Protein AF-A0A7C6YC68-F1 (afdb_monomer)

Structure (mmCIF, N/CA/C/O backbone):
data_AF-A0A7C6YC68-F1
#
_entry.id   AF-A0A7C6YC68-F1
#
loop_
_atom_site.group_PDB
_atom_site.id
_atom_site.type_symbol
_atom_site.label_atom_id
_atom_site.label_alt_id
_atom_site.label_comp_id
_atom_site.label_asym_id
_atom_site.label_entity_id
_atom_site.label_seq_id
_atom_site.pdbx_PDB_ins_code
_atom_site.Cartn_x
_atom_site.Cartn_y
_atom_site.Cartn_z
_atom_site.occupancy
_atom_site.B_iso_or_equiv
_atom_site.auth_seq_id
_atom_site.auth_comp_id
_atom_site.auth_asym_id
_atom_site.auth_atom_id
_atom_site.pdbx_PDB_model_num
ATOM 1 N N . ALA A 1 1 ? 1.853 -14.280 -25.395 1.00 54.62 1 ALA A N 1
ATOM 2 C CA . ALA A 1 1 ? 3.253 -14.722 -25.556 1.00 54.62 1 ALA A CA 1
ATOM 3 C C . ALA A 1 1 ? 3.904 -14.746 -24.177 1.00 54.62 1 ALA A C 1
ATOM 5 O O . ALA A 1 1 ? 3.463 -13.963 -23.339 1.00 54.62 1 ALA A O 1
ATOM 6 N N . PRO A 1 2 ? 4.867 -15.640 -23.899 1.00 55.22 2 PRO A N 1
ATOM 7 C CA . PRO A 1 2 ? 5.674 -15.528 -22.686 1.00 55.22 2 PRO A CA 1
ATOM 8 C C . PRO A 1 2 ? 6.408 -14.172 -22.661 1.00 55.22 2 PRO A C 1
ATOM 10 O O . PRO A 1 2 ? 6.673 -13.622 -23.734 1.00 55.22 2 PRO A O 1
ATOM 13 N N . PRO A 1 3 ? 6.690 -13.611 -21.473 1.00 65.12 3 PRO A N 1
ATOM 14 C CA . PRO A 1 3 ? 7.442 -12.366 -21.356 1.00 65.12 3 PRO A CA 1
ATOM 15 C C . PRO A 1 3 ? 8.851 -12.531 -21.932 1.00 65.12 3 PRO A C 1
ATOM 17 O O . PRO A 1 3 ? 9.454 -13.596 -21.806 1.00 65.12 3 PRO A O 1
ATOM 20 N N . ASP A 1 4 ? 9.361 -11.468 -22.553 1.00 77.38 4 ASP A N 1
ATOM 21 C CA . ASP A 1 4 ? 10.745 -11.396 -23.016 1.00 77.38 4 ASP A CA 1
ATOM 22 C C . ASP A 1 4 ? 11.691 -11.486 -21.795 1.00 77.38 4 ASP A C 1
ATOM 24 O O . ASP A 1 4 ? 11.628 -10.613 -20.917 1.00 77.38 4 ASP A O 1
ATOM 28 N N . PRO A 1 5 ? 12.518 -12.543 -21.677 1.00 73.38 5 PRO A N 1
ATOM 29 C CA . PRO A 1 5 ? 13.380 -12.749 -20.516 1.00 73.38 5 PRO A CA 1
ATOM 30 C C . PRO A 1 5 ? 14.396 -11.615 -20.319 1.00 73.38 5 PRO A C 1
ATOM 32 O O . PRO A 1 5 ? 14.723 -11.302 -19.171 1.00 73.38 5 PRO A O 1
ATOM 35 N N . ASP A 1 6 ? 14.830 -10.950 -21.393 1.00 85.06 6 ASP A N 1
ATOM 36 C CA . ASP A 1 6 ? 15.782 -9.838 -21.315 1.00 85.06 6 ASP A CA 1
ATOM 37 C C . ASP A 1 6 ? 15.118 -8.599 -20.705 1.00 85.06 6 ASP A C 1
ATOM 39 O O . ASP A 1 6 ? 15.682 -7.939 -19.825 1.00 85.06 6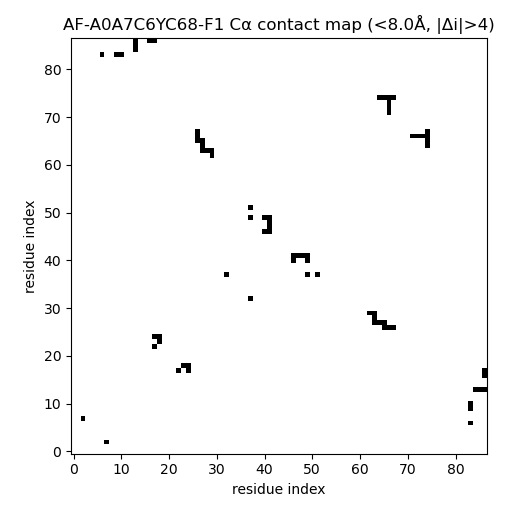 ASP A O 1
ATOM 43 N N . ARG A 1 7 ? 13.861 -8.331 -21.084 1.00 86.19 7 ARG A N 1
ATOM 44 C CA . ARG A 1 7 ? 13.041 -7.282 -20.460 1.00 86.19 7 ARG A CA 1
ATOM 45 C C . ARG A 1 7 ? 12.821 -7.571 -18.979 1.00 86.19 7 ARG A C 1
ATOM 47 O O . ARG A 1 7 ? 13.005 -6.678 -18.156 1.00 86.19 7 ARG A O 1
ATOM 54 N N . ALA A 1 8 ? 12.434 -8.799 -18.632 1.00 85.62 8 ALA A N 1
ATOM 55 C CA . ALA A 1 8 ? 12.168 -9.173 -17.244 1.00 85.62 8 ALA A CA 1
ATOM 56 C C . ALA A 1 8 ? 13.410 -8.980 -16.353 1.00 85.62 8 ALA A C 1
ATOM 58 O O . ALA A 1 8 ? 13.299 -8.444 -15.247 1.00 85.62 8 ALA A O 1
ATOM 59 N N . ALA A 1 9 ? 14.593 -9.353 -16.852 1.00 88.75 9 ALA A N 1
ATOM 60 C CA . ALA A 1 9 ? 15.861 -9.132 -16.163 1.00 88.75 9 ALA A CA 1
ATOM 61 C C . ALA A 1 9 ? 16.180 -7.635 -15.992 1.00 88.75 9 ALA A C 1
ATOM 63 O O . ALA A 1 9 ? 16.563 -7.215 -14.898 1.00 88.75 9 ALA A O 1
ATOM 64 N N . ALA A 1 10 ? 15.970 -6.819 -17.032 1.00 89.56 10 ALA A N 1
ATOM 65 C CA . ALA A 1 10 ? 16.180 -5.372 -16.976 1.00 89.56 10 ALA A CA 1
ATOM 66 C C . ALA A 1 10 ? 15.244 -4.682 -15.966 1.00 89.56 10 ALA A C 1
ATOM 68 O O . ALA A 1 10 ? 15.701 -3.877 -15.152 1.00 89.56 10 ALA A O 1
ATOM 69 N N . THR A 1 11 ? 13.954 -5.035 -15.954 1.00 88.81 11 THR A N 1
ATOM 70 C CA . THR A 1 11 ? 12.985 -4.521 -14.975 1.00 88.81 11 THR A CA 1
ATOM 71 C C . THR A 1 11 ? 13.388 -4.893 -13.550 1.00 88.81 11 THR A C 1
ATOM 73 O O . THR A 1 11 ? 13.408 -4.027 -12.679 1.00 88.81 11 THR A O 1
ATOM 76 N N . ALA A 1 12 ? 13.766 -6.153 -13.306 1.00 88.06 12 ALA A N 1
ATOM 77 C CA . ALA A 1 12 ? 14.198 -6.598 -11.984 1.00 88.06 12 ALA A CA 1
ATOM 78 C C . ALA A 1 12 ? 15.456 -5.853 -11.502 1.00 88.06 12 ALA A C 1
ATOM 80 O O . ALA A 1 12 ? 15.513 -5.430 -10.346 1.00 88.06 12 ALA A O 1
ATOM 81 N N . ALA A 1 13 ? 16.442 -5.645 -12.382 1.00 90.19 13 ALA A N 1
ATOM 82 C CA . ALA A 1 13 ? 17.649 -4.883 -12.071 1.00 90.19 13 ALA A CA 1
ATOM 83 C C . ALA A 1 13 ? 17.333 -3.422 -11.705 1.00 90.19 13 ALA A C 1
ATOM 85 O O . ALA A 1 13 ? 17.828 -2.928 -10.689 1.00 90.19 13 ALA A O 1
ATOM 86 N N . LEU A 1 14 ? 16.458 -2.760 -12.472 1.00 88.94 14 LEU A N 1
ATOM 87 C CA . LEU A 1 14 ? 16.000 -1.398 -12.185 1.00 88.94 14 LEU A CA 1
ATOM 88 C C . LEU A 1 14 ? 15.256 -1.317 -10.843 1.00 88.94 14 LEU A C 1
ATOM 90 O O . LEU A 1 14 ? 15.519 -0.420 -10.043 1.00 88.94 14 LEU A O 1
ATOM 94 N N . THR A 1 15 ? 14.361 -2.269 -10.556 1.00 87.00 15 THR A N 1
ATOM 95 C CA . THR A 1 15 ? 13.654 -2.343 -9.267 1.00 87.00 15 THR A CA 1
ATOM 96 C C . THR A 1 15 ? 14.631 -2.469 -8.100 1.00 87.00 15 THR A C 1
ATOM 98 O O . THR A 1 15 ? 14.502 -1.745 -7.115 1.00 87.00 15 THR A O 1
ATOM 101 N N . VAL A 1 16 ? 15.634 -3.347 -8.205 1.00 88.12 16 VAL A N 1
ATOM 102 C CA . VAL A 1 16 ? 16.659 -3.514 -7.162 1.00 88.12 16 VAL A CA 1
ATOM 103 C C . VAL A 1 16 ? 17.463 -2.230 -6.956 1.00 88.12 16 VAL A C 1
ATOM 105 O O . VAL A 1 16 ? 17.726 -1.873 -5.807 1.00 88.12 16 VAL A O 1
ATOM 108 N N . ALA A 1 17 ? 17.846 -1.537 -8.032 1.00 89.19 17 ALA A N 1
ATOM 109 C CA . ALA A 1 17 ? 18.592 -0.283 -7.947 1.00 89.19 17 ALA A CA 1
ATOM 110 C C . ALA A 1 17 ? 17.803 0.796 -7.186 1.00 89.19 17 ALA A C 1
ATOM 112 O O . ALA A 1 17 ? 18.306 1.329 -6.200 1.00 89.19 17 ALA A O 1
ATOM 113 N N . ARG A 1 18 ? 16.539 1.030 -7.555 1.00 86.69 18 ARG A N 1
ATOM 114 C CA . ARG A 1 18 ? 15.67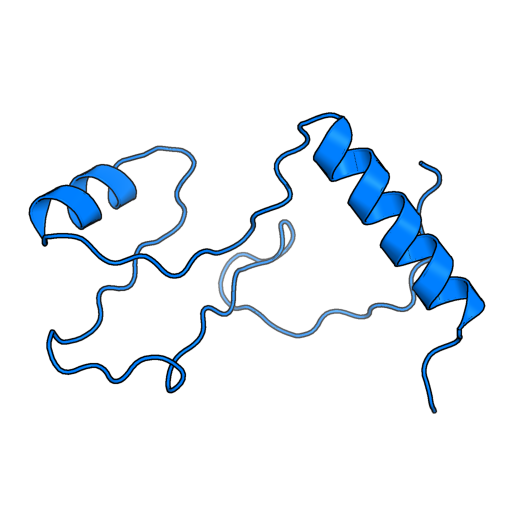6 2.037 -6.909 1.00 86.69 18 ARG A CA 1
ATOM 115 C C . A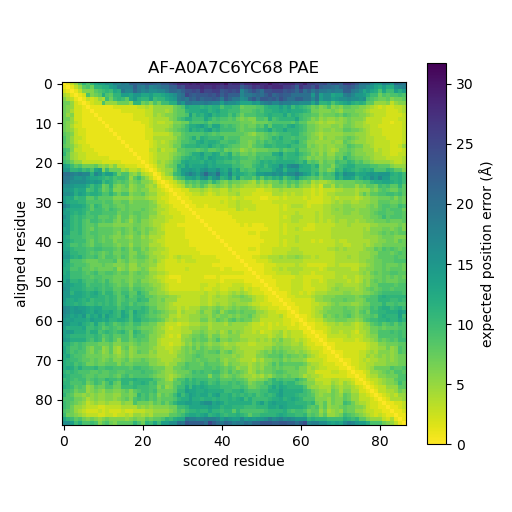RG A 1 18 ? 15.386 1.743 -5.442 1.00 86.69 18 ARG A C 1
ATOM 117 O O . ARG A 1 18 ? 15.431 2.645 -4.613 1.00 86.69 18 ARG A O 1
ATOM 124 N N . ILE A 1 19 ? 15.150 0.473 -5.101 1.00 84.00 19 ILE A N 1
ATOM 125 C CA . ILE A 1 19 ? 14.969 0.060 -3.700 1.00 84.00 19 ILE A CA 1
ATOM 126 C C . ILE A 1 19 ? 16.219 0.390 -2.874 1.00 84.00 19 ILE A C 1
ATOM 128 O O . ILE A 1 19 ? 16.100 0.838 -1.736 1.00 84.00 19 ILE A O 1
ATOM 132 N N . ARG A 1 20 ? 17.417 0.172 -3.431 1.00 86.19 20 ARG A N 1
ATOM 133 C CA . ARG A 1 20 ? 18.685 0.479 -2.750 1.00 86.19 20 ARG A CA 1
ATOM 134 C C . ARG A 1 20 ? 18.944 1.977 -2.618 1.00 86.19 20 ARG A C 1
ATOM 136 O O . ARG A 1 20 ? 19.581 2.366 -1.646 1.00 86.19 20 ARG A O 1
ATOM 143 N N . ASP A 1 21 ? 18.448 2.779 -3.554 1.00 88.88 21 ASP A N 1
ATOM 144 C CA . ASP A 1 21 ? 18.550 4.243 -3.518 1.00 88.88 21 ASP A CA 1
ATOM 145 C C . ASP A 1 21 ? 17.527 4.897 -2.567 1.00 88.88 21 ASP A C 1
ATOM 147 O O . ASP A 1 21 ? 17.568 6.094 -2.304 1.00 88.88 21 ASP A O 1
ATOM 151 N N . GLY A 1 22 ? 16.614 4.106 -1.994 1.00 78.75 22 GLY A N 1
ATOM 152 C CA . GLY A 1 22 ? 15.602 4.602 -1.064 1.00 78.75 22 GLY A CA 1
ATOM 153 C C . GLY A 1 22 ? 14.425 5.296 -1.749 1.00 78.75 22 GLY A C 1
ATOM 154 O O . GLY A 1 22 ? 13.622 5.936 -1.066 1.00 78.75 22 GLY A O 1
ATOM 155 N N . GLU A 1 23 ? 14.275 5.149 -3.069 1.00 76.88 23 GLU A N 1
ATOM 156 C CA . GLU A 1 23 ? 13.069 5.601 -3.755 1.00 76.88 23 GLU A CA 1
ATOM 157 C C . GLU A 1 23 ? 11.860 4.776 -3.268 1.00 76.88 23 GLU A C 1
ATOM 159 O O . GLU A 1 23 ? 11.896 3.538 -3.300 1.00 76.88 23 GLU A O 1
ATOM 164 N N . PRO A 1 24 ? 10.768 5.416 -2.803 1.00 66.19 24 PRO A N 1
ATOM 165 C CA . PRO A 1 24 ? 9.608 4.697 -2.296 1.00 66.19 24 PRO A CA 1
ATOM 166 C C . PRO A 1 24 ? 8.929 3.899 -3.420 1.00 66.19 24 PRO A C 1
ATOM 168 O O . PRO A 1 24 ? 8.196 4.437 -4.243 1.00 66.19 24 PRO A O 1
ATOM 171 N N . ALA A 1 25 ? 9.161 2.585 -3.425 1.00 69.12 25 ALA A N 1
ATOM 172 C CA . ALA A 1 25 ? 8.597 1.637 -4.391 1.00 69.12 25 ALA A CA 1
ATOM 173 C C . ALA A 1 25 ? 7.323 0.927 -3.887 1.00 69.12 25 ALA A C 1
ATOM 175 O O . ALA A 1 25 ? 6.752 0.087 -4.585 1.00 69.12 25 ALA A O 1
ATOM 176 N N . ILE A 1 26 ? 6.879 1.221 -2.660 1.00 73.38 26 ILE A N 1
ATOM 177 C CA . ILE A 1 26 ? 5.718 0.565 -2.051 1.00 73.38 26 ILE A CA 1
ATOM 178 C C . ILE A 1 26 ? 4.466 1.371 -2.379 1.00 73.38 26 ILE A C 1
ATOM 180 O O . ILE A 1 26 ? 4.192 2.396 -1.765 1.00 73.38 26 ILE A O 1
ATOM 184 N N . ILE A 1 27 ? 3.686 0.871 -3.333 1.00 79.88 27 ILE A N 1
ATOM 185 C CA . ILE A 1 27 ? 2.403 1.469 -3.728 1.00 79.88 27 ILE A CA 1
ATOM 186 C C . ILE A 1 27 ? 1.205 0.868 -2.969 1.00 79.88 27 ILE A C 1
ATOM 188 O O . ILE A 1 27 ? 0.108 1.414 -3.027 1.00 79.88 27 ILE A O 1
ATOM 192 N N . GLY A 1 28 ? 1.402 -0.226 -2.218 1.00 87.25 28 GLY A N 1
ATOM 193 C CA . GLY A 1 28 ? 0.388 -0.841 -1.353 1.00 87.25 28 GLY A CA 1
ATOM 194 C C . GLY A 1 28 ? 0.977 -1.854 -0.362 1.00 87.25 28 GLY A C 1
ATOM 195 O O . GLY A 1 28 ? 1.978 -2.504 -0.658 1.00 87.25 28 GLY A O 1
ATOM 196 N N . LEU A 1 29 ? 0.353 -1.991 0.813 1.00 89.00 29 LEU A N 1
ATOM 197 C CA . LEU A 1 29 ? 0.789 -2.865 1.909 1.00 89.00 29 LEU A CA 1
ATOM 198 C C . LEU A 1 29 ? -0.421 -3.543 2.566 1.00 89.00 29 LEU A C 1
ATOM 200 O O . LEU A 1 29 ? -1.449 -2.906 2.776 1.00 89.00 29 LEU A O 1
ATOM 204 N N . LEU A 1 30 ? -0.272 -4.812 2.950 1.00 90.44 30 LEU A N 1
ATOM 205 C CA . LEU A 1 30 ? -1.174 -5.467 3.898 1.00 90.44 30 LEU A CA 1
ATOM 206 C C . LEU A 1 30 ? -0.539 -5.447 5.290 1.00 90.44 30 LEU A C 1
ATOM 208 O O . LEU A 1 30 ? 0.564 -5.959 5.472 1.00 90.44 30 LEU A O 1
ATOM 212 N N . ALA A 1 31 ? -1.244 -4.88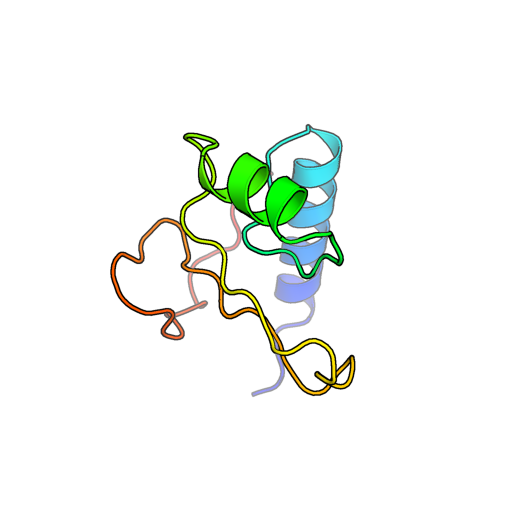1 6.266 1.00 89.38 31 ALA A N 1
ATOM 213 C CA . ALA A 1 31 ? -0.785 -4.771 7.647 1.00 89.38 31 ALA A CA 1
ATOM 214 C C . ALA A 1 31 ? -1.881 -5.205 8.628 1.00 89.38 31 ALA A C 1
ATOM 216 O O . ALA A 1 31 ? -3.070 -5.187 8.307 1.00 89.38 31 ALA A O 1
ATOM 217 N N . ARG A 1 32 ? -1.474 -5.589 9.840 1.00 89.81 32 ARG A N 1
ATOM 218 C CA . ARG A 1 32 ? -2.375 -5.855 10.964 1.00 89.81 32 ARG A CA 1
ATOM 219 C C . ARG A 1 32 ? -2.153 -4.782 12.021 1.00 89.81 32 ARG A C 1
ATOM 221 O O . ARG A 1 32 ? -1.011 -4.500 12.362 1.00 89.81 32 ARG A O 1
ATOM 228 N N . GLY A 1 33 ? -3.240 -4.236 12.546 1.00 91.50 33 GLY A N 1
ATOM 229 C CA . GLY A 1 33 ? -3.217 -3.248 13.615 1.00 91.50 33 GLY A CA 1
ATOM 230 C C . GLY A 1 33 ? -4.582 -3.136 14.278 1.00 91.50 33 GLY A C 1
ATOM 231 O O . GLY A 1 33 ? -5.584 -3.658 13.781 1.00 91.50 33 GLY A O 1
ATOM 232 N N . THR A 1 34 ? -4.612 -2.469 15.418 1.00 94.31 34 THR A N 1
ATOM 233 C CA . THR A 1 34 ? -5.835 -2.044 16.095 1.00 94.31 34 THR A CA 1
ATOM 234 C C . THR A 1 34 ? -6.565 -0.974 15.272 1.00 94.31 34 THR A C 1
ATOM 236 O O . THR A 1 34 ? -5.948 -0.294 14.447 1.00 94.31 34 THR A O 1
ATOM 239 N N . PRO A 1 35 ? -7.869 -0.743 15.511 1.00 93.75 35 PRO A N 1
ATOM 240 C CA . PRO A 1 35 ? -8.595 0.336 14.842 1.00 93.75 35 PRO A CA 1
ATOM 241 C C . PRO A 1 35 ? -7.937 1.714 15.007 1.00 93.75 35 PRO A C 1
ATOM 243 O O . PRO A 1 35 ? -7.936 2.502 14.065 1.00 93.75 35 PRO A O 1
ATOM 246 N N . ALA A 1 36 ? -7.345 1.994 16.174 1.00 96.56 36 ALA A N 1
ATOM 247 C CA . ALA A 1 36 ? -6.654 3.254 16.441 1.00 96.56 36 ALA A CA 1
ATOM 248 C C . ALA A 1 36 ? -5.369 3.400 15.610 1.00 96.56 36 ALA A C 1
ATOM 250 O O . ALA A 1 36 ? -5.137 4.454 15.025 1.00 96.56 36 ALA A O 1
ATOM 251 N N . GLU A 1 37 ? -4.568 2.337 15.499 1.00 96.62 37 GLU A N 1
ATOM 252 C CA . GLU A 1 37 ? -3.358 2.334 14.666 1.00 96.62 37 GLU A CA 1
ATOM 253 C C . GLU A 1 37 ? -3.702 2.493 13.181 1.00 96.62 37 GLU A C 1
ATOM 255 O O . GLU A 1 37 ? -3.088 3.304 12.491 1.00 96.62 37 GLU A O 1
ATOM 260 N N . LEU A 1 38 ? -4.728 1.788 12.688 1.00 95.12 38 LEU A N 1
ATOM 261 C CA . LEU A 1 38 ? -5.179 1.918 11.297 1.00 95.12 38 LEU A CA 1
ATOM 262 C C . LEU A 1 38 ? -5.720 3.324 10.994 1.00 95.12 38 LEU A C 1
ATOM 264 O O . LEU A 1 38 ? -5.488 3.846 9.905 1.00 95.12 38 LEU A O 1
ATOM 268 N N . ARG A 1 39 ? -6.399 3.960 11.959 1.00 95.88 39 ARG A N 1
ATOM 269 C CA . ARG A 1 39 ? -6.844 5.357 11.853 1.00 95.88 39 ARG A CA 1
ATOM 270 C C . ARG A 1 39 ? -5.655 6.314 11.758 1.00 95.88 39 ARG A C 1
ATOM 272 O O . ARG A 1 39 ? -5.618 7.135 10.853 1.00 95.88 39 ARG A O 1
ATOM 279 N N . ALA A 1 40 ? -4.659 6.150 12.628 1.00 97.25 40 ALA A N 1
ATOM 280 C CA . ALA A 1 40 ? -3.455 6.980 12.627 1.00 97.25 40 ALA A CA 1
ATOM 281 C C . ALA A 1 40 ? -2.649 6.865 11.318 1.00 97.25 40 ALA A C 1
ATOM 283 O O . ALA A 1 40 ? -2.034 7.840 10.884 1.00 97.25 40 ALA A O 1
ATOM 284 N N . VAL A 1 41 ? -2.658 5.689 10.678 1.00 95.44 41 VAL A N 1
ATOM 285 C CA . VAL A 1 41 ? -2.096 5.493 9.331 1.00 95.44 41 VAL A CA 1
ATOM 286 C C . VAL A 1 41 ? -2.928 6.226 8.276 1.00 95.44 41 VAL A C 1
ATOM 288 O O . VAL A 1 41 ? -2.355 6.885 7.414 1.00 95.44 41 VAL A O 1
ATOM 291 N N . ALA A 1 42 ? -4.259 6.147 8.348 1.00 94.94 42 ALA A N 1
ATOM 292 C CA . ALA A 1 42 ? -5.155 6.826 7.409 1.00 94.94 42 ALA A CA 1
ATOM 293 C C . ALA A 1 42 ? -5.037 8.360 7.454 1.00 94.94 42 ALA A C 1
ATOM 295 O O . ALA A 1 42 ? -5.293 9.014 6.449 1.00 94.94 42 ALA A O 1
ATOM 296 N N . ASP A 1 43 ? -4.629 8.920 8.594 1.00 96.62 43 ASP A N 1
ATOM 297 C CA . ASP A 1 43 ? -4.448 10.363 8.776 1.00 96.62 43 ASP A CA 1
ATOM 298 C C . ASP A 1 43 ? -3.100 10.885 8.223 1.00 96.62 43 ASP A C 1
ATOM 300 O O . ASP A 1 43 ? -2.844 12.091 8.247 1.00 96.62 43 ASP A O 1
ATOM 304 N N . GLN A 1 44 ? -2.217 10.012 7.716 1.00 95.19 44 GLN A N 1
ATOM 305 C CA . GLN A 1 44 ? -0.946 10.439 7.124 1.00 95.19 44 GLN A CA 1
ATOM 306 C C . GLN A 1 44 ? -1.151 11.042 5.724 1.00 95.19 44 GLN A C 1
ATOM 308 O O . GLN A 1 44 ? -1.806 10.427 4.884 1.00 95.19 44 GLN A O 1
ATOM 313 N N . PRO A 1 45 ? -0.518 12.183 5.392 1.00 91.06 45 PRO A N 1
ATOM 314 C CA . PRO A 1 45 ? -0.764 12.888 4.129 1.00 91.06 45 PRO A CA 1
ATOM 315 C C . PRO A 1 45 ? -0.298 12.123 2.880 1.00 91.06 45 PRO A C 1
ATOM 317 O O . PRO A 1 45 ? -0.774 12.389 1.780 1.00 91.06 45 PRO A O 1
ATOM 320 N N . TRP A 1 46 ? 0.630 11.174 3.030 1.00 85.69 46 TRP A N 1
ATOM 321 C CA . TRP A 1 46 ? 1.099 10.297 1.950 1.00 85.69 46 TRP A CA 1
ATOM 322 C C . TRP A 1 46 ? 0.291 8.997 1.822 1.00 85.69 46 TRP A C 1
ATOM 324 O O . TRP A 1 46 ? 0.544 8.208 0.911 1.00 85.69 46 TRP A O 1
ATOM 334 N N . VAL A 1 47 ? -0.667 8.738 2.718 1.00 89.75 47 VAL A N 1
ATOM 335 C CA . VAL A 1 47 ? -1.538 7.562 2.650 1.00 89.75 47 VAL A CA 1
ATOM 336 C C . VAL A 1 47 ? -2.806 7.933 1.904 1.00 89.75 47 VAL A C 1
ATOM 338 O O . VAL A 1 47 ? -3.592 8.769 2.333 1.00 89.75 47 VAL A O 1
ATOM 341 N N . ARG A 1 48 ? -3.020 7.282 0.761 1.00 88.25 48 ARG A N 1
ATOM 342 C CA . ARG A 1 48 ? -4.184 7.566 -0.080 1.00 88.25 48 ARG A CA 1
ATOM 343 C C . ARG A 1 48 ? -5.485 6.993 0.478 1.00 88.25 48 ARG A C 1
ATOM 345 O O . ARG A 1 48 ? -6.529 7.624 0.353 1.00 88.25 48 ARG A O 1
ATOM 352 N N . ALA A 1 49 ? -5.431 5.783 1.027 1.00 89.25 49 ALA A N 1
ATOM 353 C CA . ALA A 1 49 ? -6.586 5.092 1.587 1.00 89.25 49 ALA A CA 1
ATOM 354 C C . ALA A 1 49 ? -6.146 3.982 2.549 1.00 89.25 49 ALA A C 1
ATOM 356 O O . ALA A 1 49 ? -5.066 3.408 2.399 1.00 89.25 49 ALA A O 1
ATOM 357 N N . VAL A 1 50 ? -7.023 3.654 3.501 1.00 92.50 50 VAL A N 1
ATOM 358 C CA . VAL A 1 50 ? -6.921 2.471 4.361 1.00 92.50 50 VAL A CA 1
ATOM 359 C C . VAL A 1 50 ? -8.251 1.731 4.306 1.00 92.50 50 VAL A C 1
ATOM 361 O O . VAL A 1 50 ? -9.288 2.280 4.671 1.00 92.50 50 VAL A O 1
ATOM 364 N N . GLU A 1 51 ? -8.213 0.475 3.871 1.00 91.38 51 GLU A N 1
ATOM 365 C CA . GLU A 1 51 ? -9.371 -0.417 3.838 1.00 91.38 51 GLU A CA 1
ATOM 366 C C . GLU A 1 51 ? -9.244 -1.442 4.968 1.00 91.38 51 GLU A C 1
ATOM 368 O O . GLU A 1 51 ? -8.422 -2.358 4.915 1.00 91.38 51 GLU A O 1
ATOM 373 N N . ALA A 1 52 ? -10.033 -1.262 6.030 1.00 92.62 52 ALA A N 1
ATOM 374 C CA . ALA A 1 52 ? -10.043 -2.181 7.161 1.00 92.62 52 ALA A CA 1
ATOM 375 C C . ALA A 1 52 ? -10.921 -3.399 6.852 1.00 92.62 52 ALA A C 1
ATOM 377 O O . ALA A 1 52 ? -12.084 -3.264 6.471 1.00 92.62 52 ALA A O 1
ATOM 378 N N . LEU A 1 53 ? -10.367 -4.591 7.056 1.00 92.31 53 LEU A N 1
ATOM 379 C CA . LEU A 1 53 ? -11.101 -5.843 6.914 1.00 92.31 53 LEU A CA 1
ATOM 380 C C . LEU A 1 53 ? -11.731 -6.273 8.248 1.00 92.31 53 LEU A C 1
ATOM 382 O O . LEU A 1 53 ? -11.235 -5.888 9.313 1.00 92.31 53 LEU A O 1
ATOM 386 N N . PRO A 1 54 ? -12.788 -7.105 8.211 1.00 90.38 54 PRO A N 1
ATOM 387 C CA . PRO A 1 54 ? -13.307 -7.772 9.400 1.00 90.38 54 PRO A CA 1
ATOM 388 C C . PRO A 1 54 ? -12.213 -8.523 10.172 1.00 90.38 54 PRO A C 1
ATOM 390 O O . PRO A 1 54 ? -11.242 -9.013 9.593 1.00 90.38 54 PRO A O 1
ATOM 393 N N . ALA A 1 55 ? -12.376 -8.646 11.491 1.00 87.06 55 ALA A N 1
ATOM 394 C CA . ALA A 1 55 ? -11.377 -9.282 12.356 1.00 87.06 55 ALA A CA 1
ATOM 395 C C . ALA A 1 55 ? -11.138 -10.771 12.028 1.00 87.06 55 ALA A C 1
ATOM 397 O O . ALA A 1 55 ? -10.060 -11.299 12.307 1.00 87.06 55 ALA A O 1
ATOM 398 N N . ASP A 1 56 ? -12.125 -11.430 11.421 1.00 90.00 56 ASP A N 1
ATOM 399 C CA . ASP A 1 56 ? -12.103 -12.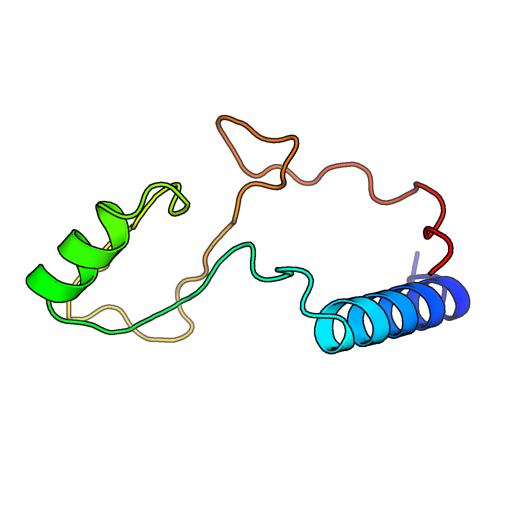819 10.963 1.00 90.00 56 ASP A CA 1
ATOM 400 C C . ASP A 1 56 ? -11.642 -12.975 9.501 1.00 90.00 56 ASP A C 1
ATOM 402 O O . ASP A 1 56 ? -11.663 -14.082 8.955 1.00 90.00 56 ASP A O 1
ATOM 406 N N . ALA A 1 57 ? -11.177 -11.897 8.859 1.00 91.19 57 ALA A N 1
ATOM 407 C CA . ALA A 1 57 ? -10.621 -11.964 7.517 1.00 91.19 57 ALA A CA 1
ATOM 408 C C . ALA A 1 57 ? -9.428 -12.930 7.459 1.00 91.19 57 ALA A C 1
ATOM 410 O O . ALA A 1 57 ? -8.414 -12.783 8.150 1.00 91.19 57 ALA A O 1
ATOM 411 N N . VAL A 1 58 ? -9.547 -13.928 6.585 1.00 91.12 58 VAL A N 1
ATOM 412 C CA . VAL A 1 58 ? -8.537 -14.974 6.425 1.00 91.12 58 VAL A CA 1
ATOM 413 C C . VAL A 1 58 ? -7.396 -14.457 5.560 1.00 91.12 58 VAL A C 1
ATOM 415 O O . VAL A 1 58 ? -7.604 -14.047 4.417 1.00 91.12 58 VAL A O 1
ATOM 418 N N . TRP A 1 59 ? -6.180 -14.504 6.104 1.00 82.00 59 TRP A N 1
ATOM 419 C CA . TRP A 1 59 ? -4.966 -14.118 5.386 1.00 82.00 59 TRP A CA 1
ATOM 420 C C . TRP A 1 59 ? -4.839 -14.872 4.051 1.00 82.00 59 TRP A C 1
ATOM 422 O O . TRP A 1 59 ? -5.303 -16.003 3.926 1.00 82.00 59 TRP A O 1
ATOM 432 N N . GLN A 1 60 ? -4.217 -14.243 3.050 1.00 84.75 60 GLN A N 1
ATOM 433 C CA . GLN A 1 60 ? -4.095 -14.744 1.666 1.00 84.75 60 GLN A CA 1
ATOM 434 C C . GLN A 1 60 ? -5.408 -14.856 0.867 1.00 84.75 60 GLN A C 1
ATOM 436 O O . GLN A 1 60 ? -5.363 -15.251 -0.295 1.00 84.75 60 GLN A O 1
ATOM 441 N N . ARG A 1 61 ? -6.570 -14.487 1.427 1.00 90.31 61 ARG A N 1
ATOM 442 C CA . ARG A 1 61 ? -7.840 -14.410 0.669 1.00 90.31 61 ARG A CA 1
ATOM 443 C C . ARG A 1 61 ? -8.199 -13.010 0.187 1.00 90.31 61 ARG A C 1
ATOM 445 O O . ARG A 1 61 ? -9.241 -12.816 -0.428 1.00 90.31 61 ARG A O 1
ATOM 452 N N . PHE A 1 62 ? -7.341 -12.046 0.471 1.00 88.88 62 PHE A N 1
ATOM 453 C CA . PHE A 1 62 ? -7.489 -10.660 0.071 1.00 88.88 62 PHE A CA 1
ATOM 454 C C . PHE A 1 62 ? -6.138 -10.123 -0.384 1.00 88.88 62 PHE A C 1
ATOM 456 O O . PHE A 1 62 ? -5.083 -10.615 0.020 1.00 88.88 62 PHE A O 1
ATOM 463 N N . ALA A 1 63 ? -6.188 -9.106 -1.231 1.00 86.62 63 ALA A N 1
ATOM 464 C CA . ALA A 1 63 ? -5.027 -8.401 -1.739 1.00 86.62 63 ALA A CA 1
ATOM 465 C C . ALA A 1 63 ? -5.384 -6.926 -1.915 1.00 86.62 63 ALA A C 1
ATOM 467 O O . ALA A 1 63 ? -6.551 -6.586 -2.109 1.00 86.62 63 ALA A O 1
ATOM 468 N N . VAL A 1 64 ? -4.374 -6.062 -1.879 1.00 85.56 64 VAL A N 1
ATOM 469 C CA . VAL A 1 64 ? -4.533 -4.660 -2.273 1.00 85.56 64 VAL A CA 1
ATOM 470 C C . VAL A 1 64 ? -4.377 -4.569 -3.786 1.00 85.56 64 VAL A C 1
ATOM 472 O O . VAL A 1 64 ? -3.487 -5.198 -4.360 1.00 85.56 64 VAL A O 1
ATOM 475 N N . ARG A 1 65 ? -5.218 -3.759 -4.432 1.00 85.56 65 ARG A N 1
ATOM 476 C CA . ARG A 1 65 ? -5.026 -3.319 -5.819 1.00 85.56 65 ARG A CA 1
ATOM 477 C C . ARG A 1 65 ? -4.648 -1.839 -5.805 1.00 85.56 65 ARG A C 1
ATOM 479 O O . ARG A 1 65 ? -5.535 -0.996 -5.928 1.00 85.56 65 ARG A O 1
ATOM 486 N N . PRO A 1 66 ? -3.366 -1.515 -5.578 1.00 84.88 66 PRO A N 1
ATOM 487 C CA . PRO A 1 66 ? -2.953 -0.133 -5.409 1.00 84.88 66 PRO A CA 1
ATOM 488 C C . PRO A 1 66 ? -3.111 0.648 -6.712 1.00 84.88 66 PRO A C 1
ATOM 490 O O . PRO A 1 66 ? -2.886 0.113 -7.800 1.00 84.88 66 PRO A O 1
ATOM 493 N N . LEU A 1 67 ? -3.486 1.921 -6.592 1.00 84.38 67 LEU A N 1
ATOM 494 C CA . LEU A 1 67 ? -3.477 2.839 -7.723 1.00 84.38 67 LEU A CA 1
ATOM 495 C C . LEU A 1 67 ? -2.029 3.115 -8.127 1.00 84.38 67 LEU A C 1
ATOM 497 O O . LEU A 1 67 ? -1.201 3.460 -7.284 1.00 84.38 67 LEU A O 1
ATOM 501 N N . GLN A 1 68 ? -1.739 3.002 -9.420 1.00 81.69 68 GLN A N 1
ATOM 502 C CA . GLN A 1 68 ? -0.500 3.539 -9.975 1.00 81.69 68 GLN A CA 1
ATOM 503 C C . GLN A 1 68 ? -0.500 5.076 -9.881 1.00 81.69 68 GLN A C 1
ATOM 505 O O . GLN A 1 68 ? -1.577 5.674 -9.794 1.00 81.69 68 GLN A O 1
ATOM 510 N N . PRO A 1 69 ? 0.666 5.748 -9.949 1.00 78.50 69 PRO A N 1
ATOM 511 C CA . PRO A 1 69 ? 0.741 7.211 -9.876 1.00 78.50 69 PRO A CA 1
ATOM 512 C C . PRO A 1 69 ? -0.187 7.951 -10.857 1.00 78.50 69 PRO A C 1
ATOM 514 O O . PRO A 1 69 ? -0.679 9.031 -10.548 1.00 78.50 69 PRO A O 1
ATOM 517 N N . GLN A 1 70 ? -0.462 7.361 -12.023 1.00 80.81 70 GLN A N 1
ATOM 518 C CA . GLN A 1 70 ? -1.325 7.922 -13.069 1.00 80.81 70 GLN A CA 1
ATOM 519 C C . GLN A 1 70 ? -2.825 7.658 -12.842 1.00 80.81 70 GLN A C 1
ATOM 521 O O . GLN A 1 70 ? -3.655 8.151 -13.602 1.00 80.81 70 GLN A O 1
ATOM 526 N N . GLN A 1 71 ? -3.195 6.861 -11.836 1.00 84.75 71 GLN A N 1
ATOM 527 C CA . GLN A 1 71 ? -4.571 6.433 -11.591 1.00 84.75 71 GLN A CA 1
ATOM 528 C C . GLN A 1 71 ? -5.195 7.204 -10.427 1.00 84.75 71 GLN A C 1
ATOM 530 O O . GLN A 1 71 ? -4.586 7.390 -9.372 1.00 84.75 71 GLN A O 1
ATOM 535 N N . ALA A 1 72 ? -6.440 7.647 -10.620 1.00 84.38 72 ALA A N 1
ATOM 536 C CA . ALA A 1 72 ? -7.150 8.457 -9.635 1.00 84.38 72 ALA A CA 1
ATOM 537 C C . ALA A 1 72 ? -8.274 7.704 -8.908 1.00 84.38 72 ALA A C 1
ATOM 539 O O . ALA A 1 72 ? -8.419 7.851 -7.694 1.00 84.38 72 ALA A O 1
ATOM 540 N N . GLU A 1 73 ? -9.047 6.905 -9.644 1.00 83.62 73 GLU A N 1
ATOM 541 C CA . GLU A 1 73 ? -10.312 6.341 -9.151 1.00 83.62 73 GLU A CA 1
ATOM 542 C C . GLU A 1 73 ? -10.276 4.817 -9.026 1.00 83.62 73 GLU A C 1
ATOM 544 O O . GLU A 1 73 ? -10.766 4.266 -8.046 1.00 83.62 73 GLU A O 1
ATOM 549 N N . ALA A 1 74 ? -9.677 4.125 -9.999 1.00 84.19 74 ALA A N 1
ATOM 550 C CA . ALA A 1 74 ? -9.655 2.669 -10.038 1.00 84.19 74 ALA A CA 1
ATOM 551 C C . ALA A 1 74 ? -8.344 2.121 -10.613 1.00 84.19 74 ALA A C 1
ATOM 553 O O . ALA A 1 74 ? -7.751 2.687 -11.535 1.00 84.19 74 ALA A O 1
ATOM 554 N N . ALA A 1 75 ? -7.911 0.987 -10.059 1.00 86.25 75 ALA A N 1
ATOM 555 C CA . ALA A 1 75 ? -6.697 0.293 -10.462 1.00 86.25 75 ALA A CA 1
ATOM 556 C C . ALA A 1 75 ? -6.992 -0.6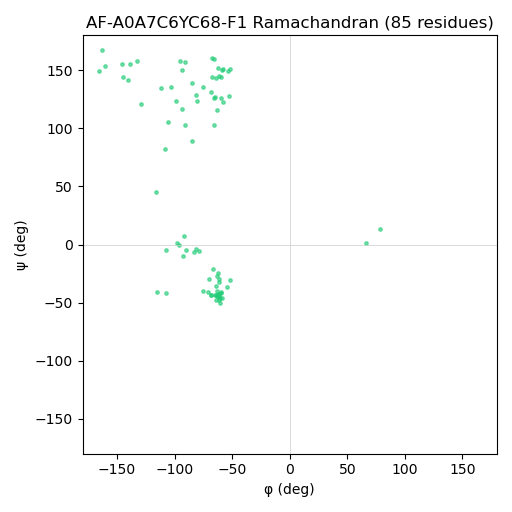18 -11.659 1.00 86.25 75 ALA A C 1
ATOM 558 O O . ALA A 1 75 ? -7.340 -1.790 -11.499 1.00 86.25 75 ALA A O 1
ATOM 559 N N . PHE A 1 76 ? -6.867 -0.085 -12.868 1.00 84.50 76 PHE A N 1
ATOM 560 C CA . PHE A 1 76 ? -6.946 -0.861 -14.104 1.00 84.50 76 PHE A CA 1
ATOM 561 C C . PHE A 1 76 ? -5.555 -1.302 -14.573 1.00 84.50 76 PHE A C 1
ATOM 563 O O . PHE A 1 76 ? -4.575 -0.603 -14.316 1.00 84.50 76 PHE A O 1
ATOM 570 N N . PRO A 1 77 ? -5.428 -2.444 -15.266 1.00 79.62 77 PRO A N 1
ATOM 571 C CA . PRO A 1 77 ? -4.202 -2.724 -15.997 1.00 79.62 77 PRO A CA 1
ATOM 572 C C . PRO A 1 77 ? -3.981 -1.612 -17.031 1.00 79.62 77 PRO A C 1
ATOM 574 O O . PRO A 1 77 ? -4.876 -1.300 -17.817 1.00 79.62 77 PRO A O 1
ATOM 577 N N . LEU A 1 78 ? -2.802 -0.998 -16.997 1.00 77.12 78 LEU A N 1
ATOM 578 C CA . LEU A 1 78 ? -2.332 -0.094 -18.044 1.00 77.12 78 LEU A CA 1
ATOM 579 C C . LEU A 1 78 ? -1.459 -0.890 -19.027 1.00 77.12 78 LEU A C 1
ATOM 581 O O . LEU A 1 78 ? -0.936 -1.940 -18.641 1.00 77.12 78 LEU A O 1
ATOM 585 N N . PRO A 1 79 ? -1.290 -0.423 -20.276 1.00 81.06 79 PRO A N 1
ATOM 586 C CA . PRO A 1 79 ? -0.274 -0.974 -21.164 1.00 81.06 79 PRO A CA 1
ATOM 587 C C . PRO A 1 79 ? 1.104 -0.967 -20.481 1.00 81.06 79 PRO A C 1
ATOM 589 O O . PRO A 1 79 ? 1.531 0.057 -19.950 1.00 81.06 79 PRO A O 1
ATOM 592 N N . ASP A 1 80 ? 1.771 -2.122 -20.471 1.00 77.12 80 ASP A N 1
ATOM 593 C CA . ASP A 1 80 ? 3.134 -2.320 -19.946 1.00 77.12 80 ASP A CA 1
ATOM 594 C C . ASP A 1 80 ? 4.087 -2.727 -21.086 1.00 77.12 80 ASP A C 1
ATOM 596 O O . ASP A 1 80 ? 4.849 -3.692 -21.024 1.00 77.12 80 ASP A O 1
ATOM 600 N N . ASP A 1 81 ? 3.972 -2.011 -22.198 1.00 80.31 81 ASP A N 1
ATOM 601 C CA . ASP A 1 81 ? 4.742 -2.189 -23.430 1.00 80.31 81 ASP A CA 1
ATOM 602 C C . ASP A 1 81 ? 5.780 -1.076 -23.647 1.00 80.31 81 ASP A C 1
ATOM 604 O O . ASP A 1 81 ? 6.608 -1.162 -24.555 1.00 80.31 81 ASP A O 1
ATOM 608 N N . GLY A 1 82 ? 5.795 -0.057 -22.782 1.00 82.31 82 GLY A N 1
ATOM 609 C CA . GLY A 1 82 ? 6.798 1.003 -22.802 1.00 82.31 82 GLY A CA 1
ATOM 610 C C . GLY A 1 82 ? 8.221 0.474 -22.555 1.00 82.31 82 GLY A C 1
ATOM 611 O O . GLY A 1 82 ? 8.395 -0.540 -21.869 1.00 82.31 82 GLY A O 1
ATOM 612 N N .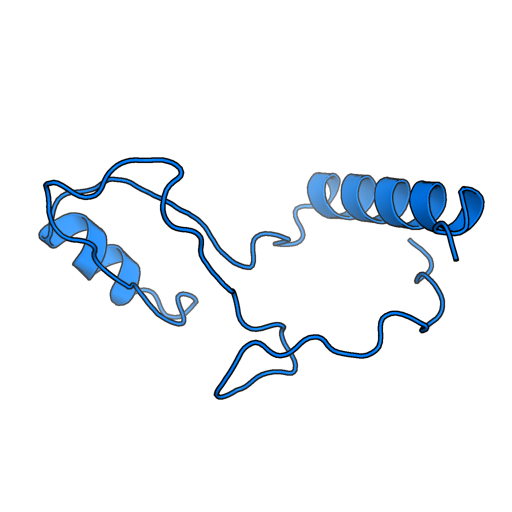 PRO A 1 83 ? 9.264 1.138 -23.087 1.00 85.94 83 PRO A N 1
ATOM 613 C CA . PRO A 1 83 ? 10.650 0.732 -22.861 1.00 85.94 83 PRO A CA 1
ATOM 614 C C . PRO A 1 83 ? 10.994 0.748 -21.365 1.00 85.94 83 PRO A C 1
ATOM 616 O O . PRO A 1 83 ? 10.527 1.616 -20.627 1.00 85.94 83 PRO A O 1
ATOM 619 N N . VAL A 1 84 ? 11.827 -0.198 -20.916 1.00 87.56 84 VAL A N 1
ATOM 620 C CA . VAL A 1 84 ? 12.350 -0.175 -19.541 1.00 87.56 84 VAL A CA 1
ATOM 621 C C . VAL A 1 84 ? 13.246 1.064 -19.395 1.00 87.56 84 VAL A C 1
ATOM 623 O O . VAL A 1 84 ? 14.152 1.234 -20.217 1.00 87.56 84 VAL A O 1
ATOM 626 N N . PRO A 1 85 ? 13.009 1.944 -18.402 1.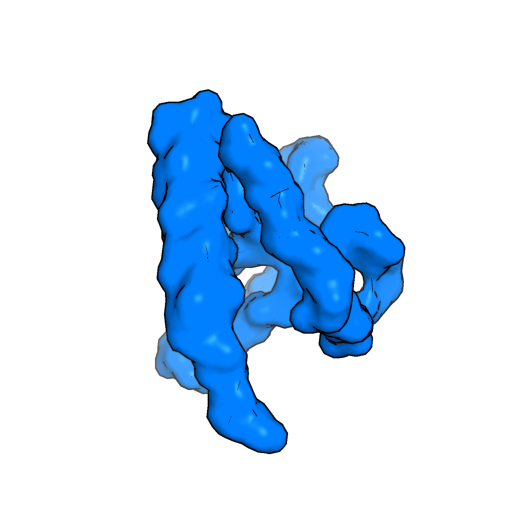00 85.44 85 PRO A N 1
ATOM 627 C CA . PRO A 1 85 ? 13.855 3.111 -18.180 1.00 85.44 85 PRO A CA 1
ATOM 628 C C . PRO A 1 85 ? 15.319 2.732 -17.934 1.00 85.44 85 PRO A C 1
ATOM 630 O O . PRO A 1 85 ? 15.612 1.670 -17.385 1.00 85.44 85 PRO A O 1
ATOM 633 N N . GLN A 1 86 ? 16.233 3.630 -18.304 1.00 79.62 86 GLN A N 1
ATOM 634 C CA . GLN A 1 86 ? 17.617 3.556 -17.831 1.00 79.62 86 GLN A CA 1
ATOM 635 C C . GLN A 1 86 ? 17.625 3.763 -16.304 1.00 79.62 86 GLN A C 1
ATOM 637 O O . GLN A 1 86 ? 16.797 4.522 -15.790 1.00 79.62 86 GLN A O 1
ATOM 642 N N . ALA A 1 87 ? 18.509 3.044 -15.608 1.00 65.44 87 ALA A N 1
ATOM 643 C CA . ALA A 1 87 ? 18.705 3.181 -14.164 1.00 65.44 87 ALA A CA 1
ATOM 644 C C . ALA A 1 87 ? 1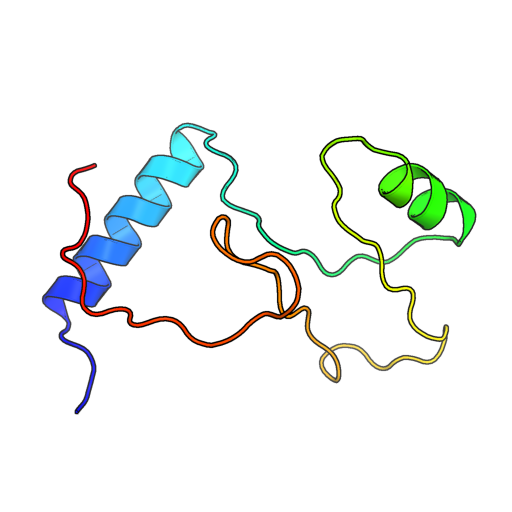9.435 4.478 -13.809 1.00 65.44 87 ALA A C 1
ATOM 646 O O . ALA A 1 87 ? 20.273 4.921 -14.630 1.00 65.44 87 ALA A O 1
#

Secondary structure (DSSP, 8-state):
----HHHHHHHHHHHHHHHHHT----S-------HHHHHHHHTSTT-----PPPTTPPTTS----PPPTT-SS--PPPP--SPPPP-

Mean predicted aligned error: 7.07 Å

Foldseek 3Di:
DPDDVVQVVLLVVVVVVCVVVVNPPDQDDDDDDDPVVLVVQQPDPPDPDGDDDPPPDDPPPDDDLGDDPPDDDDRDDDDPPDHRDDD

Solvent-accessible surface area (backbone atoms only — not comparable to full-atom values): 6124 Å² total; per-residue (Å²): 130,83,79,59,64,69,57,55,51,51,50,51,52,42,53,53,51,39,57,74,73,66,51,88,80,76,66,66,82,90,83,88,72,55,75,68,56,50,48,60,50,47,70,35,92,90,42,89,78,70,86,85,72,65,96,82,62,60,85,89,75,68,81,82,73,51,52,53,96,92,42,88,88,63,64,67,91,69,92,85,78,71,81,80,78,85,124

Radius of gyration: 16.5 Å; Cα contacts (8 Å, |Δi|>4): 38; chains: 1; bounding box: 32×28×42 Å

Sequence (87 aa):
APPDPDRAAATAALTVARIRDGEPAIIGLLARGTPAELRAVADQPWVRAVEALPADAVWQRFAVRPLQPQQAEAAFPLPDDGPVPQA

pLDDT: mean 85.36, std 8.29, range [54.62, 97.25]